Protein AF-A0A965PFZ4-F1 (afdb_monomer_lite)

Structure (mmCIF, N/CA/C/O backbone):
data_AF-A0A965PFZ4-F1
#
_entry.id   AF-A0A965PFZ4-F1
#
loop_
_atom_site.group_PDB
_atom_site.id
_atom_site.type_symbol
_atom_site.label_atom_id
_atom_site.label_alt_id
_atom_site.label_comp_id
_atom_site.label_asym_id
_atom_site.label_entity_id
_atom_site.label_seq_id
_atom_site.pdbx_PDB_ins_code
_atom_site.Cartn_x
_atom_site.Cartn_y
_atom_site.Cartn_z
_atom_site.occupancy
_atom_site.B_iso_or_equiv
_atom_site.auth_seq_id
_atom_site.auth_comp_id
_atom_site.auth_asym_id
_atom_site.auth_atom_id
_atom_site.pdbx_PDB_model_num
ATOM 1 N N . MET A 1 1 ? -54.676 -2.381 18.456 1.00 32.06 1 MET A N 1
ATOM 2 C CA . MET A 1 1 ? -54.110 -3.700 18.103 1.00 32.06 1 MET A CA 1
ATOM 3 C C . MET A 1 1 ? -52.878 -3.423 17.257 1.00 32.06 1 MET A C 1
ATOM 5 O O . MET A 1 1 ? -53.031 -2.728 16.272 1.00 32.06 1 MET A O 1
ATOM 9 N N . ASP A 1 2 ? -51.647 -3.811 17.549 1.00 30.38 2 ASP A N 1
ATOM 10 C CA . ASP A 1 2 ? -51.021 -4.447 18.703 1.00 30.38 2 ASP A CA 1
ATOM 11 C C . ASP A 1 2 ? -49.518 -4.123 18.531 1.00 30.38 2 ASP A C 1
ATOM 13 O O . ASP A 1 2 ? -48.888 -4.596 17.589 1.00 30.38 2 ASP A O 1
ATOM 17 N N . LEU A 1 3 ? -48.945 -3.244 19.363 1.00 33.59 3 LEU A N 1
ATOM 18 C CA . LEU A 1 3 ? -47.527 -2.821 19.311 1.00 33.59 3 LEU A CA 1
ATOM 19 C C . LEU A 1 3 ? -46.591 -3.901 19.902 1.00 33.59 3 LEU A C 1
ATOM 21 O O . LEU A 1 3 ? -45.645 -3.607 20.628 1.00 33.59 3 LEU A O 1
ATOM 25 N N . ARG A 1 4 ? -46.887 -5.182 19.653 1.00 37.06 4 ARG A N 1
ATOM 26 C CA . ARG A 1 4 ? -46.278 -6.331 20.347 1.00 37.06 4 ARG A CA 1
ATOM 27 C C . ARG A 1 4 ? -45.602 -7.346 19.421 1.00 37.06 4 ARG A C 1
ATOM 29 O O . ARG A 1 4 ? -45.494 -8.512 19.783 1.00 37.06 4 ARG A O 1
ATOM 36 N N . ALA A 1 5 ? -45.117 -6.928 18.252 1.00 39.25 5 ALA A N 1
ATOM 37 C CA . ALA A 1 5 ? -44.522 -7.866 17.293 1.00 39.25 5 ALA A CA 1
ATOM 38 C C . ALA A 1 5 ? -43.241 -7.375 16.594 1.00 39.25 5 ALA A C 1
ATOM 40 O O . ALA A 1 5 ? -43.005 -7.703 15.438 1.00 39.25 5 ALA A O 1
ATOM 41 N N . ALA A 1 6 ? -42.370 -6.657 17.306 1.00 39.69 6 ALA A N 1
ATOM 42 C CA . ALA A 1 6 ? -40.955 -6.581 16.942 1.00 39.69 6 ALA A CA 1
ATOM 43 C C . ALA A 1 6 ? -40.126 -7.074 18.133 1.00 39.69 6 ALA A C 1
ATOM 45 O O . ALA A 1 6 ? -39.705 -6.301 18.992 1.00 39.69 6 ALA A O 1
ATOM 46 N N . ASN A 1 7 ? -39.949 -8.395 18.215 1.00 44.34 7 ASN A N 1
ATOM 47 C CA . ASN A 1 7 ? -38.913 -9.014 19.036 1.00 44.34 7 ASN A CA 1
ATOM 48 C C . ASN A 1 7 ? -37.545 -8.537 18.517 1.00 44.34 7 ASN A C 1
ATOM 50 O O . ASN A 1 7 ? -36.909 -9.193 17.699 1.00 44.34 7 ASN A O 1
ATOM 54 N N . LEU A 1 8 ? -37.116 -7.363 18.983 1.00 51.66 8 LEU A N 1
ATOM 55 C CA . LEU A 1 8 ? -35.714 -6.968 19.034 1.00 51.66 8 LEU A CA 1
ATOM 56 C C . LEU A 1 8 ? -34.998 -8.045 19.851 1.00 51.66 8 LEU A C 1
ATOM 58 O O . LEU A 1 8 ? -35.302 -8.212 21.034 1.00 51.66 8 LEU A O 1
ATOM 62 N N . ASN A 1 9 ? -34.113 -8.809 19.208 1.00 61.56 9 ASN A N 1
ATOM 63 C CA . ASN A 1 9 ? -33.291 -9.844 19.834 1.00 61.56 9 ASN A CA 1
ATOM 64 C C . ASN A 1 9 ? -32.479 -9.240 20.990 1.00 61.56 9 ASN A C 1
ATOM 66 O O . ASN A 1 9 ? -31.365 -8.754 20.800 1.00 61.56 9 ASN A O 1
ATOM 70 N N . LYS A 1 10 ? -33.053 -9.247 22.197 1.00 74.56 10 LYS A N 1
ATOM 71 C CA . LYS A 1 10 ? -32.348 -8.888 23.426 1.00 74.56 10 LYS A CA 1
ATOM 72 C C . LYS A 1 10 ? -31.192 -9.854 23.594 1.00 74.56 10 LYS A C 1
ATOM 74 O O . LYS A 1 10 ? -31.401 -11.066 23.535 1.00 74.56 10 LYS A O 1
ATOM 79 N N . TRP A 1 11 ? -29.998 -9.321 23.818 1.00 85.25 11 TRP A N 1
ATOM 80 C CA . TRP A 1 11 ? -28.844 -10.178 24.048 1.00 85.25 11 TRP A CA 1
ATOM 81 C C . TRP A 1 11 ? -29.060 -11.015 25.306 1.00 85.25 11 TRP A C 1
ATOM 83 O O . TRP A 1 11 ? -29.616 -10.567 26.315 1.00 85.25 11 TRP A O 1
ATOM 93 N N . THR A 1 12 ? -28.575 -12.241 25.246 1.00 88.06 12 THR A N 1
ATOM 94 C CA . THR A 1 12 ? -28.498 -13.152 26.378 1.00 88.06 12 THR A CA 1
ATOM 95 C C . THR A 1 12 ? -27.500 -12.645 27.424 1.00 88.06 12 THR A C 1
ATOM 97 O O . THR A 1 12 ? -26.652 -11.778 27.171 1.00 88.06 12 THR A O 1
ATOM 100 N N . LYS A 1 13 ? -27.589 -13.202 28.636 1.00 88.94 13 LYS A N 1
ATOM 101 C CA . LYS A 1 13 ? -26.664 -12.903 29.738 1.00 88.94 13 LYS A CA 1
ATOM 102 C C . LYS A 1 13 ? -25.211 -13.176 29.332 1.00 88.94 13 LYS A C 1
ATOM 104 O O . LYS A 1 13 ? -24.342 -12.351 29.605 1.00 88.94 13 LYS A O 1
ATOM 109 N N . GLU A 1 14 ? -24.962 -14.282 28.640 1.00 86.94 14 GLU A N 1
ATOM 110 C CA . GLU A 1 14 ? -23.646 -14.705 28.159 1.00 86.94 14 GLU A CA 1
ATOM 111 C C . GLU A 1 14 ? -23.094 -13.786 27.062 1.00 86.94 14 GLU A C 1
ATOM 113 O O . GLU A 1 14 ? -21.909 -13.457 27.086 1.00 86.94 14 GLU A O 1
ATOM 118 N N . GLU A 1 15 ? -23.931 -13.308 26.138 1.00 86.94 15 GLU A N 1
ATOM 119 C CA . GLU A 1 15 ? -23.530 -12.314 25.130 1.00 86.94 15 GLU A CA 1
ATOM 120 C C . GLU A 1 15 ? -23.132 -10.984 25.777 1.00 86.94 15 GLU A C 1
ATOM 122 O O . GLU A 1 15 ? -22.077 -10.428 25.460 1.00 86.94 15 GLU A O 1
ATOM 127 N N . CYS A 1 16 ? -23.916 -10.518 26.753 1.00 89.50 16 CYS A N 1
ATOM 128 C CA . CYS A 1 16 ? -23.587 -9.327 27.533 1.00 89.50 16 CYS A CA 1
ATOM 129 C C . CYS A 1 16 ? -22.293 -9.511 28.342 1.00 89.50 16 CYS A C 1
ATOM 131 O O . CYS A 1 16 ? -21.457 -8.607 28.374 1.00 89.50 16 CYS A O 1
ATOM 133 N N . ARG A 1 17 ? -22.114 -10.679 28.977 1.00 89.56 17 ARG A N 1
ATOM 134 C CA . ARG A 1 17 ? -20.918 -11.018 29.764 1.00 89.56 17 ARG A CA 1
ATOM 135 C C . ARG A 1 17 ? -19.672 -11.007 28.893 1.00 89.56 17 ARG A C 1
ATOM 137 O O . ARG A 1 17 ? -18.691 -10.358 29.242 1.00 89.56 17 ARG A O 1
ATOM 144 N N . ARG A 1 18 ? -19.722 -11.702 27.757 1.00 87.06 18 ARG A N 1
ATOM 145 C CA . ARG A 1 18 ? -18.617 -11.788 26.802 1.00 87.06 18 ARG A CA 1
ATOM 146 C C . ARG A 1 18 ? -18.197 -10.399 26.331 1.00 87.06 18 ARG A C 1
ATOM 148 O O . ARG A 1 18 ? -17.037 -10.039 26.494 1.00 87.06 18 ARG A O 1
ATOM 155 N N . LYS A 1 19 ? -19.153 -9.570 25.891 1.00 86.88 19 LYS A N 1
ATOM 156 C CA . LYS A 1 19 ? -18.852 -8.200 25.454 1.00 86.88 19 LYS A CA 1
ATOM 157 C C . LYS A 1 19 ? -18.260 -7.341 26.576 1.00 86.88 19 LYS A C 1
ATOM 159 O O . LYS A 1 19 ? -17.348 -6.561 26.326 1.00 86.88 19 LYS A O 1
ATOM 164 N N . TYR A 1 20 ? -18.753 -7.493 27.807 1.00 89.12 20 TYR A N 1
ATOM 165 C CA . TYR A 1 20 ? -18.232 -6.774 28.973 1.00 89.12 20 TYR A CA 1
ATOM 166 C C . TYR A 1 20 ? -16.797 -7.166 29.345 1.00 89.12 20 TYR A C 1
ATOM 168 O O . TYR A 1 20 ? -16.036 -6.299 29.778 1.00 89.12 20 TYR A O 1
ATOM 176 N N . ILE A 1 21 ? -16.455 -8.451 29.217 1.00 87.81 21 ILE A N 1
ATOM 177 C CA . ILE A 1 21 ? -15.141 -9.009 29.562 1.00 87.81 21 ILE A CA 1
ATOM 178 C C . ILE A 1 21 ? -14.111 -8.729 28.464 1.00 87.81 21 ILE A C 1
ATOM 180 O O . ILE A 1 21 ? -12.980 -8.398 28.794 1.00 87.81 21 ILE A O 1
ATOM 184 N N . GLU A 1 22 ? -14.484 -8.837 27.186 1.00 82.00 22 GLU A N 1
ATOM 185 C CA . GLU A 1 22 ? -13.560 -8.679 26.051 1.00 82.00 22 GLU A CA 1
ATOM 186 C C . GLU A 1 22 ? -13.120 -7.224 25.816 1.00 82.00 22 GLU A C 1
ATOM 188 O O . GLU A 1 22 ? -11.971 -6.968 25.435 1.00 82.00 22 GLU A O 1
ATOM 193 N N . ASP A 1 23 ? -14.031 -6.271 26.031 1.00 80.06 23 ASP A N 1
ATOM 194 C CA . ASP A 1 23 ? -13.781 -4.843 25.851 1.00 80.06 23 ASP A CA 1
ATOM 195 C C . ASP A 1 23 ? -13.476 -4.177 27.199 1.00 80.06 23 ASP A C 1
ATOM 197 O O . ASP A 1 23 ? -14.354 -3.965 28.040 1.00 80.06 23 ASP A O 1
ATOM 201 N N . PHE A 1 24 ? -12.209 -3.820 27.418 1.00 74.25 24 PHE A N 1
ATOM 202 C CA . PHE A 1 24 ? -11.762 -3.279 28.699 1.00 74.25 24 PHE A CA 1
ATOM 203 C C . PHE A 1 24 ? -12.476 -1.971 29.077 1.00 74.25 24 PHE A C 1
ATOM 205 O O . PHE A 1 24 ? -12.803 -1.769 30.248 1.00 74.25 24 PHE A O 1
ATOM 212 N N . ALA A 1 25 ? -12.770 -1.114 28.097 1.00 77.56 25 ALA A N 1
ATOM 213 C CA . ALA A 1 25 ? -13.284 0.234 28.327 1.00 77.56 25 ALA A CA 1
ATOM 214 C C . ALA A 1 25 ? -14.819 0.306 28.357 1.00 77.56 25 ALA A C 1
ATOM 216 O O . ALA A 1 25 ? -15.378 1.287 28.857 1.00 77.56 25 ALA A O 1
ATOM 217 N N . ILE A 1 26 ? -15.520 -0.718 27.857 1.00 83.31 26 ILE A N 1
ATOM 218 C CA . ILE A 1 26 ? -16.981 -0.674 27.794 1.00 83.31 26 ILE A CA 1
ATOM 219 C C . ILE A 1 26 ? -17.614 -0.660 29.193 1.00 83.31 26 ILE A C 1
ATOM 221 O O . ILE A 1 26 ? -17.291 -1.455 30.084 1.00 83.31 26 ILE A O 1
ATOM 225 N N . SER A 1 27 ? -18.565 0.255 29.381 1.00 86.00 27 SER A N 1
ATOM 226 C CA . SER A 1 27 ? -19.353 0.359 30.609 1.00 86.00 27 SER A CA 1
ATOM 227 C C . SER A 1 27 ? -20.656 -0.437 30.504 1.00 86.00 27 SER A C 1
ATOM 229 O O . SER A 1 27 ? -21.216 -0.618 29.423 1.00 86.00 27 SER A O 1
ATOM 231 N N . LEU A 1 28 ? -21.224 -0.833 31.649 1.00 85.81 28 LEU A N 1
ATOM 232 C CA . LEU A 1 28 ? -22.553 -1.462 31.689 1.00 85.81 28 LEU A CA 1
ATOM 233 C C . LEU A 1 28 ? -23.659 -0.555 31.118 1.00 85.81 28 LEU A C 1
ATOM 235 O O . LEU A 1 28 ? -24.696 -1.056 30.693 1.00 85.81 28 LEU A O 1
ATOM 239 N N . LYS A 1 29 ? -23.452 0.773 31.093 1.00 82.81 29 LYS A N 1
ATOM 240 C CA . LYS A 1 29 ? -24.380 1.721 30.453 1.00 82.81 29 LYS A CA 1
ATOM 241 C C . LYS A 1 29 ? -24.370 1.541 28.933 1.00 82.81 29 LYS A C 1
ATOM 243 O O . LYS A 1 29 ? -25.437 1.435 28.346 1.00 82.81 29 LYS A O 1
ATOM 248 N N . ALA A 1 30 ? -23.188 1.445 28.327 1.00 81.25 30 ALA A N 1
ATOM 249 C CA . ALA A 1 30 ? -23.050 1.215 26.890 1.00 81.25 30 ALA A CA 1
ATOM 250 C C . ALA A 1 30 ? -23.617 -0.155 26.480 1.00 81.25 30 ALA A C 1
ATOM 252 O O . ALA A 1 30 ? -24.374 -0.247 25.519 1.00 81.25 30 ALA A O 1
ATOM 253 N N . ILE A 1 31 ? -23.357 -1.206 27.268 1.00 86.12 31 ILE A N 1
ATOM 254 C CA . ILE A 1 31 ? -23.944 -2.535 27.020 1.00 86.12 31 ILE A CA 1
ATOM 255 C C . ILE A 1 31 ? -25.468 -2.500 27.125 1.00 86.12 31 ILE A C 1
ATOM 257 O O . ILE A 1 31 ? -26.138 -3.152 26.335 1.00 86.12 31 ILE A O 1
ATOM 261 N N . SER A 1 32 ? -26.032 -1.737 28.064 1.00 83.56 32 SER A N 1
ATOM 262 C CA . SER A 1 32 ? -27.488 -1.615 28.217 1.00 83.56 32 SER A CA 1
ATOM 263 C C . SER A 1 32 ? -28.167 -1.085 26.954 1.00 83.56 32 SER A C 1
ATOM 265 O O . SER A 1 32 ? -29.214 -1.598 26.567 1.00 83.56 32 SER A O 1
ATOM 267 N N . ILE A 1 33 ? -27.537 -0.111 26.294 1.00 82.50 33 ILE A N 1
ATOM 268 C CA . ILE A 1 33 ? -28.016 0.465 25.033 1.00 82.50 33 ILE A CA 1
ATOM 269 C C . ILE A 1 33 ? -27.906 -0.571 23.905 1.00 82.50 33 ILE A C 1
ATOM 271 O O . ILE A 1 33 ? -28.883 -0.821 23.211 1.00 82.50 33 ILE A O 1
ATOM 275 N N . LEU A 1 34 ? -26.752 -1.237 23.775 1.00 81.50 34 LEU A N 1
ATOM 276 C CA . LEU A 1 34 ? -26.484 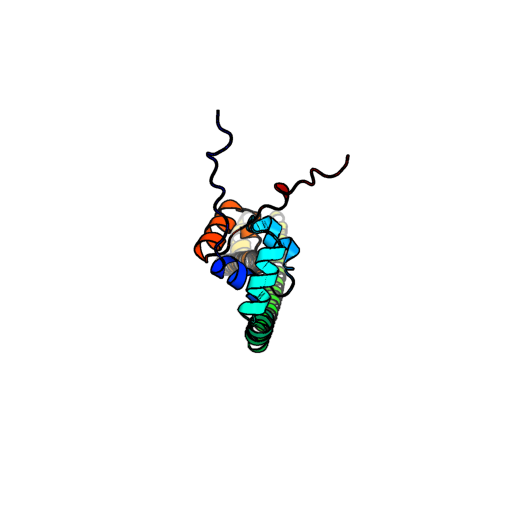-2.202 22.697 1.00 81.50 34 LEU A CA 1
ATOM 277 C C . LEU A 1 34 ? -27.316 -3.492 22.792 1.00 81.50 34 LEU A C 1
ATOM 279 O O . LEU A 1 34 ? -27.733 -4.045 21.781 1.00 81.50 34 LEU A O 1
ATOM 283 N N . SER A 1 35 ? -27.533 -3.987 24.009 1.00 83.19 35 SER A N 1
ATOM 284 C CA . SER A 1 35 ? -28.201 -5.270 24.264 1.00 83.19 35 SER A CA 1
ATOM 285 C C . SER A 1 35 ? -29.721 -5.169 24.393 1.00 83.19 35 SER A C 1
ATOM 287 O O . SER A 1 35 ? -30.402 -6.197 24.404 1.00 83.19 35 SER A O 1
ATOM 289 N N . GLY A 1 36 ? -30.259 -3.959 24.592 1.00 79.62 36 GLY A N 1
ATOM 290 C CA . GLY A 1 36 ? -31.656 -3.749 24.983 1.00 79.62 36 GLY A CA 1
ATOM 291 C C . GLY A 1 36 ? -32.008 -4.292 26.380 1.00 79.62 36 GLY A C 1
ATOM 292 O O . GLY A 1 36 ? -33.189 -4.383 26.734 1.00 79.62 36 GLY A O 1
ATOM 293 N N . VAL A 1 37 ? -31.007 -4.679 27.182 1.00 86.69 37 VAL A N 1
ATOM 294 C CA . VAL A 1 37 ? -31.168 -5.143 28.568 1.00 86.69 37 VAL A CA 1
ATOM 295 C C . VAL A 1 37 ? -30.996 -3.962 29.517 1.00 86.69 37 VAL A C 1
ATOM 297 O O . VAL A 1 37 ? -30.074 -3.161 29.377 1.00 86.69 37 VAL A O 1
ATOM 300 N N . SER A 1 38 ? -31.858 -3.843 30.529 1.00 87.62 38 SER A N 1
ATOM 301 C CA . SER A 1 38 ? -31.771 -2.741 31.490 1.00 87.62 38 SER A CA 1
ATOM 302 C C . SER A 1 38 ? -30.480 -2.788 32.319 1.00 87.62 38 SER A C 1
ATOM 304 O O . SER A 1 38 ? -30.015 -3.847 32.751 1.00 87.62 38 SER A O 1
ATOM 306 N N . LYS A 1 39 ? -29.925 -1.608 32.619 1.00 87.94 39 LYS A N 1
ATOM 307 C CA . LYS A 1 39 ? -28.717 -1.453 33.447 1.00 87.94 39 LYS A CA 1
ATOM 308 C C . LYS A 1 39 ? -28.842 -2.123 34.820 1.00 87.94 39 LYS A C 1
ATOM 310 O O . LYS A 1 39 ? -27.854 -2.639 35.339 1.00 87.94 39 LYS A O 1
ATOM 315 N N . THR A 1 40 ? -30.034 -2.127 35.415 1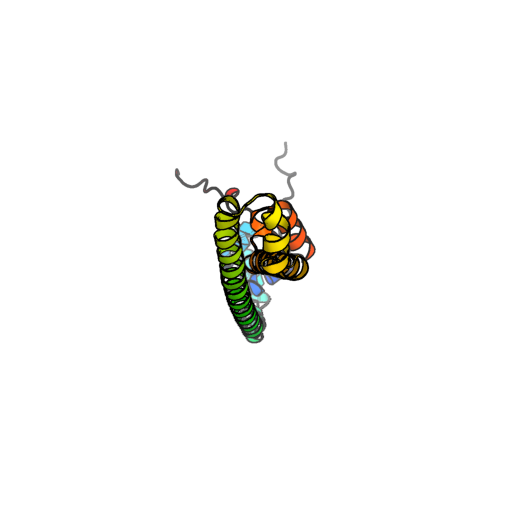.00 89.56 40 THR A N 1
ATOM 316 C CA . THR A 1 40 ? -30.319 -2.806 36.689 1.00 89.56 40 THR A CA 1
ATOM 317 C C . THR A 1 40 ? -30.117 -4.315 36.581 1.00 89.56 40 THR A C 1
ATOM 319 O O . THR A 1 40 ? -29.429 -4.895 37.421 1.00 89.56 40 THR A O 1
ATOM 322 N N . THR A 1 41 ? -30.629 -4.938 35.518 1.00 89.06 41 THR A N 1
ATOM 323 C CA . THR A 1 41 ? -30.451 -6.372 35.248 1.00 89.06 41 THR A CA 1
ATOM 324 C C . THR A 1 41 ? -28.985 -6.710 34.978 1.00 89.06 41 THR A C 1
ATOM 326 O O . THR A 1 41 ? -28.447 -7.630 35.591 1.00 89.06 41 THR A O 1
ATOM 329 N N . LEU A 1 42 ? -28.299 -5.909 34.155 1.00 89.94 42 LEU A N 1
ATOM 330 C CA . LEU A 1 42 ? -26.866 -6.079 33.886 1.00 89.94 42 LEU A CA 1
ATOM 331 C C . LEU A 1 42 ? -26.014 -5.934 35.153 1.00 89.94 42 LEU A C 1
ATOM 333 O O . LEU A 1 42 ? -25.090 -6.712 35.369 1.00 89.94 42 LEU A O 1
ATOM 337 N N . SER A 1 43 ? -26.341 -4.975 36.023 1.00 90.06 43 SER A N 1
ATOM 338 C CA . SER A 1 43 ? -25.628 -4.772 37.293 1.00 90.06 43 SER A CA 1
ATOM 339 C C . SER A 1 43 ? -25.799 -5.960 38.237 1.00 90.06 43 SER A C 1
ATOM 341 O O . SER A 1 43 ? -24.857 -6.327 38.936 1.00 90.06 43 SER A O 1
ATOM 343 N N . LYS A 1 44 ? -26.987 -6.577 38.250 1.00 91.94 44 LYS A N 1
ATOM 344 C CA . LYS A 1 44 ? -27.250 -7.796 39.018 1.00 91.94 44 LYS A CA 1
ATOM 345 C C . LYS A 1 44 ? -26.432 -8.970 38.475 1.00 91.94 44 LYS A C 1
ATOM 347 O O . LYS A 1 44 ? -25.690 -9.582 39.235 1.00 91.94 44 LYS A O 1
ATOM 352 N N . TRP A 1 45 ? -26.481 -9.219 37.167 1.00 93.38 45 TRP A N 1
ATOM 353 C CA . TRP A 1 45 ? -25.711 -10.296 36.535 1.00 93.38 45 TRP A CA 1
ATOM 354 C C . TRP A 1 45 ? -24.201 -10.136 36.697 1.00 93.38 45 TRP A C 1
ATOM 356 O O . TRP A 1 45 ? -23.514 -11.120 36.956 1.00 93.38 45 TRP A O 1
ATOM 366 N N . CYS A 1 46 ? -23.701 -8.905 36.586 1.00 89.94 46 CYS A N 1
ATOM 367 C CA . CYS A 1 46 ? -22.292 -8.578 36.772 1.00 89.94 46 CYS A CA 1
ATOM 368 C C . CYS A 1 46 ? -21.803 -8.935 38.182 1.00 89.94 46 CYS A C 1
ATOM 370 O O . CYS A 1 46 ? -20.729 -9.518 38.32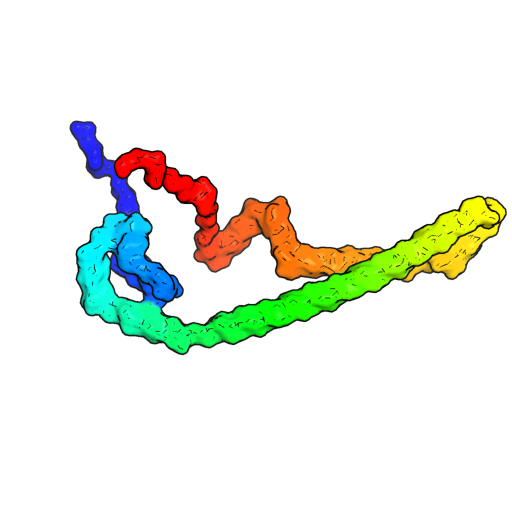6 1.00 89.94 46 CYS A O 1
ATOM 372 N N . LYS A 1 47 ? -22.613 -8.641 39.211 1.00 89.62 47 LYS A N 1
ATOM 373 C CA . LYS A 1 47 ? -22.316 -8.993 40.607 1.00 89.62 47 LYS A CA 1
ATOM 374 C C . LYS A 1 47 ? -22.428 -10.494 40.868 1.00 89.62 47 LYS A C 1
ATOM 376 O O . LYS A 1 47 ? -21.542 -11.058 41.487 1.00 89.62 47 LYS A O 1
ATOM 381 N N . GLU A 1 48 ? -23.496 -11.137 40.397 1.00 89.62 48 GLU A N 1
ATOM 382 C CA . GLU A 1 48 ? -23.729 -12.576 40.612 1.00 89.62 48 GLU A CA 1
ATOM 383 C C . GLU A 1 48 ? -22.702 -13.458 39.900 1.00 89.62 48 GLU A C 1
ATOM 385 O O . GLU A 1 48 ? -22.376 -14.537 40.381 1.00 89.62 48 GLU A O 1
ATOM 390 N N . GLY A 1 49 ? -22.223 -13.020 38.735 1.00 86.00 49 GLY A N 1
ATOM 391 C CA . GLY A 1 49 ? -21.293 -13.779 37.908 1.00 86.00 49 GLY A CA 1
ATOM 392 C C . GLY A 1 49 ? -19.829 -13.379 38.053 1.00 86.00 49 GLY A C 1
ATOM 393 O O . GLY A 1 49 ? -19.045 -13.837 37.238 1.00 86.00 49 GLY A O 1
ATOM 394 N N . ASN A 1 50 ? -19.466 -12.501 38.997 1.00 88.88 50 ASN A N 1
ATOM 395 C CA . ASN A 1 50 ? -18.095 -11.998 39.184 1.00 88.88 50 ASN A CA 1
ATOM 396 C C . ASN A 1 50 ? -17.424 -11.439 37.910 1.00 88.88 50 ASN A C 1
ATOM 398 O O . ASN A 1 50 ? -16.204 -11.498 37.765 1.00 88.88 50 ASN A O 1
ATOM 402 N N . TRP A 1 51 ? -18.191 -10.810 37.009 1.00 91.38 51 TRP A N 1
ATOM 403 C CA . TRP A 1 51 ? -17.676 -10.410 35.687 1.00 91.38 51 TRP A CA 1
ATOM 404 C C . TRP A 1 51 ? -16.503 -9.430 35.760 1.00 91.38 51 TRP A C 1
ATOM 406 O O . TRP A 1 51 ? -15.704 -9.352 34.835 1.00 91.38 51 TRP A O 1
ATOM 416 N N . VAL A 1 52 ? -16.416 -8.644 36.836 1.00 87.25 52 VAL A N 1
ATOM 417 C CA . VAL A 1 52 ? -15.313 -7.699 37.058 1.00 87.25 52 VAL A CA 1
ATOM 418 C C . VAL A 1 52 ? -13.992 -8.435 37.270 1.00 87.25 52 VAL A C 1
ATOM 420 O O . VAL A 1 52 ? -12.968 -7.983 36.765 1.00 87.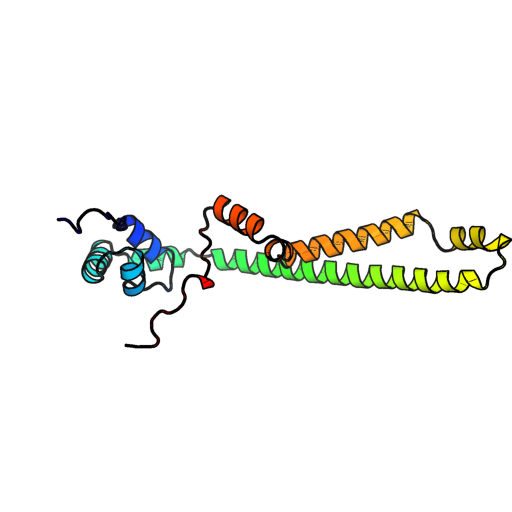25 52 VAL A O 1
ATOM 423 N N . GLU A 1 53 ? -14.006 -9.552 37.997 1.00 86.56 53 GLU A N 1
ATOM 424 C CA . GLU A 1 53 ? -12.795 -10.334 38.247 1.00 86.56 53 GLU A CA 1
ATOM 425 C C . GLU A 1 53 ? -12.414 -11.139 37.005 1.00 86.56 53 GLU A C 1
ATOM 427 O O . GLU A 1 53 ? -11.26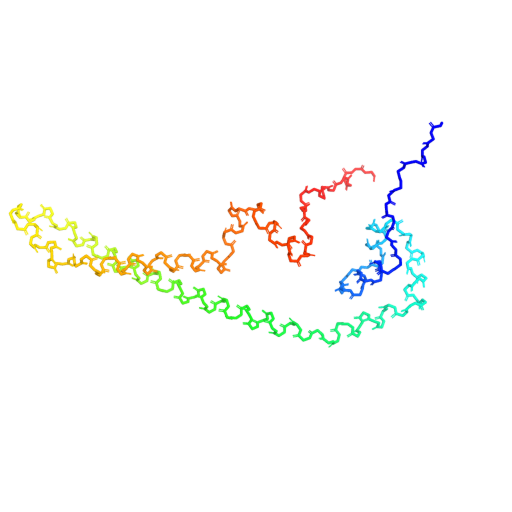5 -11.068 36.577 1.00 86.56 53 GLU A O 1
ATOM 432 N N . ASP A 1 54 ? -13.399 -11.738 36.327 1.00 85.88 54 ASP A N 1
ATOM 433 C CA . ASP A 1 54 ? -13.189 -12.399 35.032 1.00 85.88 54 ASP A CA 1
ATOM 434 C C . ASP A 1 54 ? -12.593 -11.439 33.990 1.00 85.88 54 ASP A C 1
ATOM 436 O O . ASP A 1 54 ? -11.708 -11.806 33.220 1.00 85.88 54 ASP A O 1
ATOM 440 N N . LYS A 1 55 ? -13.051 -10.180 33.977 1.00 85.94 55 LYS A N 1
ATOM 441 C CA . LYS A 1 55 ? -12.513 -9.118 33.119 1.00 85.94 55 LYS A CA 1
ATOM 442 C C . LYS A 1 55 ? -11.058 -8.816 33.458 1.00 85.94 55 LYS A C 1
ATOM 444 O O . LYS A 1 55 ? -10.226 -8.729 32.558 1.00 85.94 55 LYS A O 1
ATOM 449 N N . LYS A 1 56 ? -10.717 -8.670 34.740 1.00 85.06 56 LYS A N 1
ATOM 450 C CA . LYS A 1 56 ? -9.319 -8.461 35.142 1.00 85.06 56 LYS A CA 1
ATOM 451 C C . LYS A 1 56 ? -8.444 -9.641 34.741 1.00 85.06 56 LYS A C 1
ATOM 453 O O . LYS A 1 56 ? -7.366 -9.411 34.211 1.00 85.06 56 LYS A O 1
ATOM 458 N N . GLU A 1 57 ? -8.893 -10.872 34.963 1.00 83.00 57 GLU A N 1
ATOM 459 C CA . GLU A 1 57 ? -8.130 -12.083 34.652 1.00 83.00 57 GLU A CA 1
ATOM 460 C C . GLU A 1 57 ? -7.931 -12.267 33.141 1.00 83.00 57 GLU A C 1
ATOM 462 O O . GLU A 1 57 ? -6.804 -12.479 32.690 1.00 83.00 57 GLU A O 1
ATOM 467 N N . TYR A 1 58 ? -8.984 -12.052 32.347 1.00 78.81 58 TYR A N 1
ATOM 468 C CA . TYR A 1 58 ? -8.921 -12.058 30.883 1.00 78.81 58 TYR A CA 1
ATOM 469 C C . TYR A 1 58 ? -7.894 -11.051 30.342 1.00 78.81 58 TYR A C 1
ATOM 471 O O . TYR A 1 58 ? -7.127 -11.353 29.428 1.00 78.81 58 TYR A O 1
ATOM 479 N N . HIS A 1 59 ? -7.826 -9.859 30.939 1.00 73.69 59 HIS A N 1
ATOM 480 C CA . HIS A 1 59 ? -6.871 -8.825 30.542 1.00 73.69 59 HIS A CA 1
ATOM 481 C C . HIS A 1 59 ? -5.485 -8.952 31.198 1.00 73.69 59 HIS A C 1
ATOM 483 O O . HIS A 1 59 ? -4.535 -8.350 30.702 1.00 73.69 59 HIS A O 1
ATOM 489 N N . LYS A 1 60 ? -5.335 -9.753 32.259 1.00 76.25 60 LYS A N 1
ATOM 490 C CA . LYS A 1 60 ? -4.052 -10.029 32.928 1.00 76.25 60 LYS A CA 1
ATOM 491 C C . LYS A 1 60 ? -3.140 -10.917 32.077 1.00 76.25 60 LYS A C 1
ATOM 493 O O . LYS A 1 60 ? -1.935 -10.701 32.071 1.00 76.25 60 LYS A O 1
ATOM 498 N N . ASN A 1 61 ? -3.719 -11.843 31.308 1.00 57.91 61 ASN A N 1
ATOM 499 C CA . ASN A 1 61 ? -3.007 -12.725 30.369 1.00 57.91 61 ASN A CA 1
ATOM 500 C C . ASN A 1 61 ? -2.888 -12.140 28.953 1.00 57.91 61 ASN A C 1
ATOM 502 O O . ASN A 1 61 ? -2.532 -12.839 28.004 1.00 57.91 61 ASN A O 1
ATOM 506 N N . LYS A 1 62 ? -3.191 -10.851 28.777 1.00 53.38 62 LYS A N 1
ATOM 507 C CA . LYS A 1 62 ? -3.139 -10.172 27.482 1.00 53.38 62 LYS A CA 1
ATOM 508 C C . LYS A 1 62 ? -1.698 -9.766 27.138 1.00 53.38 62 LYS A C 1
ATOM 510 O O . LYS A 1 62 ? -1.412 -8.612 26.837 1.00 53.38 62 LYS A O 1
ATOM 515 N N . GLU A 1 63 ? -0.794 -10.747 27.106 1.00 51.50 63 GLU A N 1
ATOM 516 C CA . GLU A 1 63 ? 0.511 -10.658 26.426 1.00 51.50 63 GLU A CA 1
ATOM 517 C C . GLU A 1 63 ? 0.359 -10.381 24.911 1.00 51.50 63 GLU A C 1
ATOM 519 O O . GLU A 1 63 ? 1.338 -10.112 24.218 1.00 51.50 63 GLU A O 1
ATOM 524 N N . SER A 1 64 ? -0.877 -10.333 24.393 1.00 50.56 64 SER A N 1
ATOM 525 C CA . SER A 1 64 ? -1.212 -9.962 23.012 1.00 50.56 64 SER A CA 1
ATOM 526 C C . SER A 1 64 ? -0.786 -8.545 22.598 1.00 50.56 64 SER A C 1
ATOM 528 O O . SER A 1 64 ? -0.920 -8.206 21.423 1.00 50.56 64 SER A O 1
ATOM 530 N N . ASN A 1 65 ? -0.316 -7.701 23.526 1.00 49.06 65 ASN A N 1
ATOM 531 C CA . ASN A 1 65 ? 0.248 -6.388 23.195 1.00 49.06 65 ASN A CA 1
ATOM 532 C C . ASN A 1 65 ? 1.730 -6.445 22.782 1.00 49.06 65 ASN A C 1
ATOM 534 O O . ASN A 1 65 ? 2.189 -5.558 22.065 1.00 49.06 65 ASN A O 1
ATOM 538 N N . ASN A 1 66 ? 2.481 -7.481 23.180 1.00 50.88 66 ASN A N 1
ATOM 539 C CA . ASN A 1 66 ? 3.868 -7.632 22.726 1.00 50.88 66 ASN A CA 1
ATOM 540 C C . ASN A 1 66 ? 3.926 -8.102 21.270 1.00 50.88 66 ASN A C 1
ATOM 542 O O . ASN A 1 66 ? 4.680 -7.535 20.484 1.00 50.88 66 ASN A O 1
ATOM 546 N N . SER A 1 67 ? 3.073 -9.056 20.884 1.00 53.84 67 SER A N 1
ATOM 547 C CA . SER A 1 67 ? 3.006 -9.541 19.500 1.00 53.84 67 SER A CA 1
ATOM 548 C C . SER A 1 67 ? 2.531 -8.462 18.523 1.00 53.84 67 SER A C 1
ATOM 550 O O . SER A 1 67 ? 3.050 -8.361 17.418 1.00 53.84 67 SER A O 1
ATOM 552 N N . THR A 1 68 ? 1.595 -7.595 18.921 1.00 63.75 68 THR A N 1
ATOM 553 C CA . THR A 1 68 ? 1.149 -6.468 18.079 1.00 63.75 68 THR A CA 1
ATOM 554 C C . THR A 1 68 ? 2.208 -5.379 17.939 1.00 63.75 68 THR A C 1
ATOM 556 O O . THR A 1 68 ? 2.333 -4.803 16.859 1.00 63.75 68 THR A O 1
ATOM 559 N N . LYS A 1 69 ? 3.002 -5.114 18.983 1.00 69.94 69 LYS A N 1
ATOM 560 C CA . LYS A 1 69 ? 4.122 -4.168 18.900 1.00 69.94 69 LYS A CA 1
ATOM 561 C C . LYS A 1 69 ? 5.245 -4.696 18.006 1.00 69.94 69 LYS A C 1
ATOM 563 O O . LYS A 1 69 ? 5.692 -3.978 17.123 1.00 69.94 69 LYS A O 1
ATOM 568 N N . GLU A 1 70 ? 5.628 -5.959 18.172 1.00 74.69 70 GLU A N 1
ATOM 569 C CA . GLU A 1 70 ? 6.632 -6.613 17.326 1.00 74.69 70 GLU A CA 1
ATOM 570 C C . GLU A 1 70 ? 6.205 -6.623 15.849 1.00 74.69 70 GLU A C 1
ATOM 572 O O . GLU A 1 70 ? 6.981 -6.252 14.970 1.00 74.69 70 GLU A O 1
ATOM 577 N N . LEU A 1 71 ? 4.938 -6.943 15.565 1.00 76.12 71 LEU A N 1
ATOM 578 C CA . LEU A 1 71 ? 4.384 -6.868 14.210 1.00 76.12 71 LEU A CA 1
ATOM 579 C C . LEU A 1 71 ? 4.376 -5.436 13.653 1.00 76.12 71 LEU A C 1
ATOM 581 O O . LEU A 1 71 ? 4.664 -5.241 12.472 1.00 76.12 71 LEU A O 1
ATOM 585 N N . SER A 1 72 ? 4.077 -4.436 14.485 1.00 76.25 72 SER A N 1
ATOM 586 C CA . SER A 1 72 ? 4.129 -3.018 14.105 1.00 76.25 72 SER A CA 1
ATOM 587 C C . SER A 1 72 ? 5.553 -2.562 13.772 1.00 76.25 72 SER A C 1
ATOM 589 O O . SER A 1 72 ? 5.765 -1.836 12.795 1.00 76.25 72 SER A O 1
ATOM 591 N N . ASP A 1 73 ? 6.538 -3.005 14.551 1.00 83.12 73 ASP A N 1
ATOM 592 C CA . ASP A 1 73 ? 7.950 -2.691 14.335 1.00 83.12 73 ASP A CA 1
ATOM 593 C C . ASP A 1 73 ? 8.462 -3.354 13.045 1.00 83.12 73 ASP A C 1
ATOM 595 O O . ASP A 1 73 ? 9.094 -2.696 12.212 1.00 83.12 73 ASP A O 1
ATOM 599 N N . ILE A 1 74 ? 8.100 -4.623 12.810 1.00 84.00 74 ILE A N 1
ATOM 600 C CA . ILE A 1 74 ? 8.390 -5.345 11.561 1.00 84.00 74 ILE A CA 1
ATOM 601 C C . ILE A 1 74 ? 7.764 -4.625 10.360 1.00 84.00 74 ILE A C 1
ATOM 603 O O . ILE A 1 74 ? 8.448 -4.378 9.365 1.00 84.00 74 ILE A O 1
ATOM 607 N N . ALA A 1 75 ? 6.485 -4.249 10.442 1.00 80.56 75 ALA A N 1
ATOM 608 C CA . ALA A 1 75 ? 5.795 -3.539 9.367 1.00 80.56 75 ALA A CA 1
ATOM 609 C C . ALA A 1 75 ? 6.466 -2.191 9.051 1.00 80.56 75 ALA A C 1
ATOM 611 O O . ALA A 1 75 ? 6.697 -1.870 7.883 1.00 80.56 75 ALA A O 1
ATOM 612 N N . SER A 1 76 ? 6.848 -1.437 10.084 1.00 85.00 76 SER A N 1
ATOM 613 C CA . SER A 1 76 ? 7.549 -0.156 9.941 1.00 85.00 76 SER A CA 1
ATOM 614 C C . SER A 1 76 ? 8.917 -0.323 9.277 1.00 85.00 76 SER A C 1
ATOM 616 O O . SER A 1 76 ? 9.279 0.454 8.390 1.00 85.00 76 SER A O 1
ATOM 618 N N . HIS A 1 77 ? 9.664 -1.361 9.653 1.00 88.00 77 HIS A N 1
ATOM 619 C CA . HIS A 1 77 ? 10.958 -1.663 9.047 1.00 88.00 77 HIS A CA 1
ATOM 620 C C . HIS A 1 77 ? 10.826 -2.062 7.568 1.00 88.00 77 HIS A C 1
ATOM 622 O O . HIS A 1 77 ? 11.534 -1.530 6.711 1.00 88.00 77 HIS A O 1
ATOM 628 N N . ILE A 1 78 ? 9.870 -2.942 7.247 1.00 86.25 78 ILE A N 1
ATOM 629 C CA . ILE A 1 78 ? 9.572 -3.364 5.869 1.00 86.25 78 ILE A CA 1
ATOM 630 C C . ILE A 1 78 ? 9.175 -2.157 5.009 1.00 86.25 78 ILE A C 1
ATOM 632 O O . ILE A 1 78 ? 9.663 -2.014 3.885 1.00 86.25 78 ILE A O 1
ATOM 636 N N . TYR A 1 79 ? 8.334 -1.263 5.539 1.00 90.31 79 TYR A N 1
ATOM 637 C CA . TYR A 1 79 ? 7.958 -0.024 4.861 1.00 90.31 79 TYR A CA 1
ATOM 638 C C . TYR A 1 79 ? 9.187 0.822 4.504 1.00 90.31 79 TYR A C 1
ATOM 640 O O . TYR A 1 79 ? 9.360 1.213 3.349 1.00 90.31 79 TYR A O 1
ATOM 648 N N . GLN A 1 80 ? 10.069 1.076 5.475 1.00 92.12 80 GLN A N 1
ATOM 649 C CA . GLN A 1 80 ? 11.266 1.892 5.261 1.00 92.12 80 GLN A CA 1
ATOM 650 C C . GLN A 1 80 ? 12.191 1.290 4.198 1.00 92.12 80 GLN A C 1
ATOM 652 O O . GLN A 1 80 ? 12.659 2.015 3.316 1.00 92.12 80 GLN A O 1
ATOM 657 N N . LEU A 1 81 ? 12.414 -0.026 4.242 1.00 92.88 81 LEU A N 1
ATOM 658 C CA . LEU A 1 81 ? 13.271 -0.724 3.286 1.00 92.88 81 LEU A CA 1
ATOM 659 C C . LEU A 1 81 ? 12.730 -0.611 1.854 1.00 92.88 81 LEU A C 1
ATOM 661 O O . LEU A 1 81 ? 13.451 -0.198 0.943 1.00 92.88 81 LEU A O 1
ATOM 665 N N . HIS A 1 82 ? 11.447 -0.923 1.645 1.00 92.12 82 HIS A N 1
ATOM 666 C CA . HIS A 1 82 ? 10.840 -0.838 0.315 1.00 92.12 82 HIS A CA 1
ATOM 667 C C . HIS A 1 82 ? 10.752 0.599 -0.198 1.00 92.12 82 HIS A C 1
ATOM 669 O O . HIS A 1 82 ? 10.938 0.832 -1.392 1.00 92.12 82 HIS A O 1
ATOM 675 N N . TYR A 1 83 ? 10.548 1.577 0.685 1.00 93.50 83 TYR A N 1
ATOM 676 C CA . TYR A 1 83 ? 10.603 2.986 0.310 1.00 93.50 83 TYR A CA 1
ATOM 677 C C . TYR A 1 83 ? 11.997 3.384 -0.193 1.00 93.50 83 TYR A C 1
ATOM 679 O O . TYR A 1 83 ? 12.122 4.000 -1.253 1.00 93.50 83 TYR A O 1
ATOM 687 N N . GLN A 1 84 ? 13.060 2.988 0.511 1.00 93.88 84 GLN A N 1
ATOM 688 C CA . GLN A 1 84 ? 14.434 3.258 0.079 1.00 93.88 84 GLN A CA 1
ATOM 689 C C . GLN A 1 84 ? 14.757 2.594 -1.265 1.00 93.88 84 GLN A C 1
ATOM 691 O O . GLN A 1 84 ? 15.321 3.249 -2.145 1.00 93.88 84 GLN A O 1
ATOM 696 N N . MET A 1 85 ? 14.354 1.332 -1.458 1.00 92.19 85 MET A N 1
ATOM 697 C CA . MET A 1 85 ? 14.521 0.627 -2.735 1.00 92.19 85 MET A CA 1
ATOM 698 C C . MET A 1 85 ? 13.782 1.328 -3.877 1.00 92.19 85 MET A C 1
ATOM 700 O O . MET A 1 85 ? 14.359 1.524 -4.948 1.00 92.19 85 MET A O 1
ATOM 704 N N . LEU A 1 86 ? 12.537 1.754 -3.644 1.00 93.44 86 LEU A N 1
ATOM 705 C CA . LEU A 1 86 ? 11.745 2.495 -4.623 1.00 93.44 86 LEU A CA 1
ATOM 706 C C . LEU A 1 86 ? 12.429 3.809 -5.013 1.00 93.44 86 LEU A C 1
ATOM 708 O O . LEU A 1 86 ? 12.567 4.101 -6.203 1.00 93.44 86 LEU A O 1
ATOM 712 N N . VAL A 1 87 ? 12.879 4.594 -4.029 1.00 93.06 87 VAL A N 1
ATOM 713 C CA . VAL A 1 87 ? 13.573 5.869 -4.267 1.00 93.06 87 VAL A CA 1
ATOM 714 C C . VAL A 1 87 ? 14.855 5.645 -5.062 1.00 93.06 87 VAL A C 1
ATOM 716 O O . VAL A 1 87 ? 15.121 6.379 -6.015 1.00 93.06 87 VAL A O 1
ATOM 719 N N . TYR A 1 88 ? 15.643 4.636 -4.695 1.00 93.06 88 TYR A N 1
ATOM 720 C CA . TYR A 1 88 ? 16.891 4.322 -5.378 1.00 93.06 88 TYR A CA 1
ATOM 721 C C . TYR A 1 88 ? 16.655 3.890 -6.830 1.00 93.06 88 TYR A C 1
ATOM 723 O O . TYR A 1 88 ? 17.192 4.513 -7.746 1.00 93.06 88 TYR A O 1
ATOM 731 N N . ALA A 1 89 ? 15.785 2.902 -7.057 1.00 92.81 89 ALA A N 1
ATOM 732 C CA . ALA A 1 89 ? 15.459 2.424 -8.399 1.00 92.81 89 ALA A CA 1
ATOM 733 C C . ALA A 1 89 ? 14.872 3.545 -9.275 1.00 92.81 89 ALA A C 1
ATOM 735 O O . ALA A 1 89 ? 15.257 3.702 -10.432 1.00 92.81 89 ALA A O 1
ATOM 736 N N . SER A 1 90 ? 14.018 4.399 -8.703 1.00 91.38 90 SER A N 1
ATOM 737 C CA . SER A 1 90 ? 13.465 5.562 -9.407 1.00 91.38 90 SER A CA 1
ATOM 738 C C . SER A 1 90 ? 14.545 6.554 -9.839 1.00 91.38 90 SER A C 1
ATOM 740 O O . SER A 1 90 ? 14.450 7.121 -10.925 1.00 91.38 90 SER A O 1
ATOM 742 N N . LYS A 1 91 ? 15.579 6.779 -9.017 1.00 92.31 91 LYS A N 1
ATOM 743 C CA . LYS A 1 91 ? 16.710 7.648 -9.383 1.00 92.31 91 LYS A CA 1
ATOM 744 C C . LYS A 1 91 ? 17.523 7.059 -10.532 1.00 92.31 91 LYS A C 1
ATOM 746 O O . LYS A 1 91 ? 17.834 7.793 -11.464 1.00 92.31 91 LYS A O 1
ATOM 751 N N . VAL A 1 92 ? 17.814 5.757 -10.494 1.00 89.19 92 VAL A N 1
ATOM 752 C CA . VAL A 1 92 ? 18.536 5.066 -11.577 1.00 89.19 92 VAL A CA 1
ATOM 753 C C . VAL A 1 92 ? 17.767 5.172 -12.893 1.00 89.19 92 VAL A C 1
ATOM 755 O O . VAL A 1 92 ? 18.332 5.577 -13.906 1.00 89.19 92 VAL A O 1
ATOM 758 N N . VAL A 1 93 ? 16.463 4.883 -12.875 1.00 88.12 93 VAL A N 1
ATOM 759 C CA . VAL A 1 93 ? 15.615 4.979 -14.071 1.00 88.12 93 VAL A CA 1
ATOM 760 C C . VAL A 1 93 ? 15.536 6.419 -14.580 1.00 88.12 93 VAL A C 1
ATOM 762 O O . VAL A 1 93 ? 15.702 6.645 -15.775 1.00 88.12 93 VAL A O 1
ATOM 765 N N . LYS A 1 94 ? 15.349 7.411 -13.698 1.00 88.06 94 LYS A N 1
ATOM 766 C CA . LYS A 1 94 ? 15.345 8.833 -14.088 1.00 88.06 94 LYS A CA 1
ATOM 767 C C . LYS A 1 94 ? 16.657 9.262 -14.735 1.00 88.06 94 LYS A C 1
ATOM 769 O O . LYS A 1 94 ? 16.618 9.970 -15.734 1.00 88.06 94 LYS A O 1
ATOM 774 N N . HIS A 1 95 ? 17.792 8.833 -14.186 1.00 86.19 95 HIS A N 1
ATOM 775 C CA . HIS A 1 95 ? 19.097 9.122 -14.772 1.00 86.19 95 HIS A CA 1
ATOM 776 C C . HIS A 1 95 ? 19.211 8.515 -16.173 1.00 86.19 95 HIS A C 1
ATOM 778 O O . HIS A 1 95 ? 19.461 9.251 -17.121 1.00 86.19 95 HIS A O 1
ATOM 784 N N . LYS A 1 96 ? 18.877 7.227 -16.327 1.00 84.50 96 LYS A N 1
ATOM 785 C CA . LYS A 1 96 ? 18.888 6.554 -17.632 1.00 84.50 96 LYS A CA 1
ATOM 786 C C . LYS A 1 96 ? 17.956 7.208 -18.656 1.00 84.50 96 LYS A C 1
ATOM 788 O O . LYS A 1 96 ? 18.314 7.271 -19.825 1.00 84.50 96 LYS A O 1
ATOM 793 N N . ILE A 1 97 ? 16.783 7.696 -18.243 1.00 83.81 97 ILE A N 1
ATOM 794 C CA . ILE A 1 97 ? 15.867 8.457 -19.113 1.00 83.81 97 ILE A CA 1
ATOM 795 C C . ILE A 1 97 ? 16.478 9.809 -19.503 1.00 83.81 97 ILE A C 1
ATOM 797 O O . ILE A 1 97 ? 16.372 10.218 -20.656 1.00 83.81 97 ILE A O 1
ATOM 801 N N . SER A 1 98 ? 17.127 10.499 -18.561 1.00 81.12 98 SER A N 1
ATOM 802 C CA . SER A 1 98 ? 17.831 11.751 -18.845 1.00 81.12 98 SER A CA 1
ATOM 803 C C . SER A 1 98 ? 18.945 11.542 -19.870 1.00 81.12 98 SER A C 1
ATOM 805 O O . SER A 1 98 ? 19.110 12.379 -20.750 1.00 81.12 98 SER A O 1
ATOM 807 N N . ASP A 1 99 ? 19.665 10.426 -19.814 1.00 79.62 99 ASP A N 1
ATOM 808 C CA . ASP A 1 99 ? 20.703 10.117 -20.802 1.00 79.62 99 ASP A CA 1
ATOM 809 C C . ASP A 1 99 ? 20.090 9.829 -22.184 1.00 79.62 99 ASP A C 1
ATOM 811 O O . ASP A 1 99 ? 20.594 10.315 -23.193 1.00 79.62 99 ASP A O 1
ATOM 815 N N . ILE A 1 100 ? 18.927 9.159 -22.246 1.00 79.50 100 ILE A N 1
ATOM 816 C CA . ILE A 1 100 ? 18.183 8.957 -23.509 1.00 79.50 100 ILE A CA 1
ATOM 817 C C . ILE A 1 100 ? 17.815 10.289 -24.172 1.00 79.50 100 ILE A C 1
ATOM 819 O O . ILE A 1 100 ? 17.791 10.365 -25.396 1.00 79.50 100 ILE A O 1
ATOM 823 N N . SER A 1 101 ? 17.570 11.360 -23.413 1.00 79.88 101 SER A N 1
ATOM 824 C CA . SER A 1 101 ? 17.272 12.670 -24.019 1.00 79.88 101 SER A CA 1
ATOM 825 C C . SER A 1 101 ? 18.416 13.214 -24.892 1.00 79.88 101 SER A C 1
ATOM 827 O O . SER A 1 101 ? 18.190 14.047 -25.766 1.00 79.88 101 SER A O 1
ATOM 829 N N . GLN A 1 102 ? 19.638 12.701 -24.716 1.00 80.50 102 GLN A N 1
ATOM 830 C CA . GLN A 1 102 ? 20.797 13.059 -25.533 1.00 80.50 102 GLN A CA 1
ATOM 831 C C . GLN A 1 102 ? 20.824 12.328 -26.886 1.00 80.50 102 GLN A C 1
ATOM 833 O O . GLN A 1 102 ? 21.531 12.755 -27.797 1.00 80.50 102 GLN A O 1
ATOM 838 N N . VAL A 1 103 ? 20.017 11.274 -27.061 1.00 84.25 103 VAL A N 1
ATOM 839 C CA . VAL A 1 103 ? 19.939 10.460 -28.290 1.00 84.25 103 VAL A CA 1
ATOM 840 C C . VAL A 1 103 ? 19.505 11.288 -29.495 1.00 84.25 103 VAL A C 1
ATOM 842 O O . VAL A 1 103 ? 19.945 11.032 -30.616 1.00 84.25 103 VAL A O 1
ATOM 845 N N . ASP A 1 104 ? 18.693 12.322 -29.278 1.00 83.00 104 ASP A N 1
ATOM 846 C CA . ASP A 1 104 ? 18.248 13.213 -30.350 1.00 83.00 104 ASP A CA 1
ATOM 847 C C . ASP A 1 104 ? 19.397 14.015 -30.974 1.00 83.00 104 ASP A C 1
ATOM 849 O O . ASP A 1 104 ? 19.297 14.435 -32.128 1.00 83.00 104 ASP A O 1
ATOM 853 N N . SER A 1 105 ? 20.515 14.150 -30.254 1.00 86.19 105 SER A N 1
ATOM 854 C CA . SER A 1 105 ? 21.736 14.811 -30.728 1.00 86.19 105 SER A CA 1
ATOM 855 C C . SER A 1 105 ? 22.678 13.866 -31.489 1.00 86.19 105 SER A C 1
ATOM 857 O O . SER A 1 105 ? 23.676 14.315 -32.048 1.00 86.19 105 SER A O 1
ATOM 859 N N . ILE A 1 106 ? 22.378 12.563 -31.525 1.00 86.31 106 ILE A N 1
ATOM 860 C CA . ILE A 1 106 ? 23.191 11.529 -32.179 1.00 86.31 106 ILE A CA 1
ATOM 861 C C . ILE A 1 106 ? 22.689 11.309 -33.623 1.00 86.31 106 ILE A C 1
ATOM 863 O O . ILE A 1 106 ? 21.466 11.277 -33.840 1.00 86.31 106 ILE A O 1
ATOM 867 N N . PRO A 1 107 ? 23.585 11.125 -34.620 1.00 91.62 107 PRO A N 1
ATOM 868 C CA . PRO A 1 107 ? 23.208 10.751 -35.986 1.00 91.62 107 PRO A CA 1
ATOM 869 C C . PRO A 1 107 ? 22.326 9.500 -36.022 1.00 91.62 107 PRO A C 1
ATOM 871 O O . PRO A 1 107 ? 22.569 8.544 -35.283 1.00 91.62 107 PRO A O 1
ATOM 874 N N . VAL A 1 108 ? 21.301 9.497 -36.881 1.00 88.19 108 VAL A N 1
ATOM 875 C CA . VAL A 1 108 ? 20.256 8.455 -36.915 1.00 88.19 108 VAL A CA 1
ATOM 876 C C . VAL A 1 108 ? 20.846 7.053 -37.058 1.00 88.19 108 VAL A C 1
ATOM 878 O O . VAL A 1 108 ? 20.357 6.125 -36.413 1.00 88.19 108 VAL A O 1
ATOM 881 N N . GLU A 1 109 ? 21.921 6.902 -37.834 1.00 90.69 109 GLU A N 1
ATOM 882 C CA . GLU A 1 109 ? 22.551 5.605 -38.086 1.00 90.69 109 GLU A CA 1
ATOM 883 C C . GLU A 1 109 ? 23.207 5.008 -36.828 1.00 90.69 109 GLU A C 1
ATOM 885 O O . GLU A 1 109 ? 23.322 3.791 -36.719 1.00 90.69 109 GLU A O 1
ATOM 890 N N . GLN A 1 110 ? 23.595 5.845 -35.858 1.00 88.00 110 GLN A N 1
ATOM 891 C CA . GLN A 1 110 ? 24.311 5.438 -34.640 1.00 88.00 110 GLN A CA 1
ATOM 892 C C . GLN A 1 110 ? 23.399 5.303 -33.412 1.00 88.00 110 GLN A C 1
ATOM 894 O O . GLN A 1 110 ? 23.789 4.703 -32.409 1.00 88.00 110 GLN A O 1
ATOM 899 N N . ARG A 1 111 ? 22.161 5.815 -33.476 1.00 87.56 111 ARG A N 1
ATOM 900 C CA . ARG A 1 111 ? 21.225 5.826 -32.334 1.00 87.56 111 ARG A CA 1
ATOM 901 C C . ARG A 1 111 ? 20.935 4.433 -31.789 1.00 87.56 111 ARG A C 1
ATOM 903 O O . ARG A 1 111 ? 20.898 4.246 -30.578 1.00 87.56 111 ARG A O 1
ATOM 910 N N . LEU A 1 112 ? 20.722 3.456 -32.673 1.00 83.62 112 LEU A N 1
ATOM 911 C CA . LEU A 1 112 ? 20.385 2.089 -32.266 1.00 83.62 112 LEU A CA 1
ATOM 912 C C . LEU A 1 112 ? 21.544 1.418 -31.517 1.00 83.62 112 LEU A C 1
ATOM 914 O O . LEU A 1 112 ? 21.310 0.659 -30.580 1.00 83.62 112 LEU A O 1
ATOM 918 N N . GLU A 1 113 ? 22.778 1.677 -31.940 1.00 85.81 113 GLU A N 1
ATOM 919 C CA . GLU A 1 113 ? 23.972 1.091 -31.336 1.00 85.81 113 GLU A CA 1
ATOM 920 C C . GLU A 1 113 ? 24.271 1.728 -29.975 1.00 85.81 113 GLU A C 1
ATOM 922 O O . GLU A 1 113 ? 24.473 1.005 -29.002 1.00 85.81 113 GLU A O 1
ATOM 927 N N . TYR A 1 114 ? 24.135 3.054 -29.874 1.00 83.94 114 TYR A N 1
ATOM 928 C CA . TYR A 1 114 ? 24.206 3.787 -28.607 1.00 83.94 114 TYR A CA 1
ATOM 929 C C . TYR A 1 114 ? 23.138 3.334 -27.595 1.00 83.94 114 TYR A C 1
ATOM 931 O O . TYR A 1 114 ? 23.439 3.047 -26.439 1.00 83.94 114 TYR A O 1
ATOM 939 N N . LEU A 1 115 ? 21.877 3.201 -28.024 1.00 82.69 115 LEU A N 1
ATOM 940 C CA . LEU A 1 115 ? 20.801 2.734 -27.141 1.00 82.69 115 LEU A CA 1
ATOM 941 C C . LEU A 1 115 ? 21.063 1.315 -26.619 1.00 82.69 115 LEU A C 1
ATOM 943 O O . LEU A 1 115 ? 20.745 1.008 -25.474 1.00 82.69 115 LEU A O 1
ATOM 947 N N . LYS A 1 116 ? 21.658 0.441 -27.437 1.00 82.88 116 LYS A N 1
ATOM 948 C CA . LYS A 1 116 ? 22.019 -0.918 -27.013 1.00 82.88 116 LYS A CA 1
ATOM 949 C C . LYS A 1 116 ? 23.189 -0.941 -26.029 1.00 82.88 116 LYS A C 1
ATOM 951 O O . LYS A 1 116 ? 23.206 -1.827 -25.176 1.00 82.88 116 LYS A O 1
ATOM 956 N N . SER A 1 117 ? 24.149 -0.020 -26.143 1.00 82.75 117 SER A N 1
ATOM 957 C CA . SER A 1 117 ? 25.294 0.045 -25.227 1.00 82.75 117 SER A CA 1
ATOM 958 C C . SER A 1 117 ? 24.918 0.630 -23.866 1.00 82.75 117 SER A C 1
ATOM 960 O O . SER A 1 117 ? 25.357 0.116 -22.843 1.00 82.75 117 SER A O 1
ATOM 962 N N . GLU A 1 118 ? 24.068 1.658 -23.841 1.00 78.88 118 GLU A N 1
ATOM 963 C CA . GLU A 1 118 ? 23.705 2.373 -22.608 1.00 78.88 118 GLU A CA 1
ATOM 964 C C . GLU A 1 118 ? 22.498 1.759 -21.870 1.00 78.88 118 GLU A C 1
ATOM 966 O O . GLU A 1 118 ? 22.379 1.822 -20.632 1.00 78.88 118 GLU A O 1
ATOM 971 N N . HIS A 1 119 ? 21.586 1.116 -22.609 1.00 80.25 119 HIS A N 1
ATOM 972 C CA . HIS A 1 119 ? 20.313 0.618 -22.083 1.00 80.25 119 HIS A CA 1
ATOM 973 C C . HIS A 1 119 ? 20.130 -0.865 -22.378 1.00 80.25 119 HIS A C 1
ATOM 975 O O . HIS A 1 119 ? 19.347 -1.276 -23.234 1.00 80.25 119 HIS A O 1
ATOM 981 N N . ASN A 1 120 ? 20.811 -1.692 -21.584 1.00 83.44 120 ASN A N 1
ATOM 982 C CA . ASN A 1 120 ? 20.537 -3.121 -21.554 1.00 83.44 120 ASN A CA 1
ATOM 983 C C . ASN A 1 120 ? 19.076 -3.371 -21.130 1.00 83.44 120 ASN A C 1
ATOM 985 O O . ASN A 1 120 ? 18.639 -2.960 -20.050 1.00 83.44 120 ASN A O 1
ATOM 989 N N . SER A 1 121 ? 18.319 -4.065 -21.982 1.00 80.62 121 SER A N 1
ATOM 990 C CA . SER A 1 121 ? 16.907 -4.385 -21.752 1.00 80.62 121 SER A CA 1
ATOM 991 C C . SER A 1 121 ? 16.682 -5.213 -20.485 1.00 80.62 121 SER A C 1
ATOM 993 O O . SER A 1 121 ? 15.682 -5.010 -19.799 1.00 80.62 121 SER A O 1
ATOM 995 N N . HIS A 1 122 ? 17.623 -6.094 -20.138 1.00 87.19 122 HIS A N 1
ATOM 996 C CA . HIS A 1 122 ? 17.569 -6.893 -18.918 1.00 87.19 122 HIS A CA 1
ATOM 997 C C . HIS A 1 122 ? 17.647 -6.013 -17.665 1.00 87.19 122 HIS A C 1
ATOM 999 O O . HIS A 1 122 ? 16.877 -6.197 -16.724 1.00 87.19 122 HIS A O 1
ATOM 1005 N N . ASP A 1 123 ? 18.534 -5.019 -17.664 1.00 86.69 123 ASP A N 1
ATOM 1006 C CA . ASP A 1 123 ? 18.689 -4.114 -16.524 1.00 86.69 123 ASP A CA 1
ATOM 1007 C C . ASP A 1 123 ? 17.462 -3.216 -16.372 1.00 86.69 123 ASP A C 1
ATOM 1009 O O . ASP A 1 123 ? 16.982 -2.998 -15.261 1.00 86.69 123 ASP A O 1
ATOM 1013 N N . MET A 1 124 ? 16.909 -2.728 -17.486 1.00 85.38 124 MET A N 1
ATOM 1014 C CA . MET A 1 124 ? 15.690 -1.915 -17.467 1.00 85.38 124 MET A CA 1
ATOM 1015 C C . MET A 1 124 ? 14.482 -2.704 -16.940 1.00 85.38 124 MET A C 1
ATOM 1017 O O . MET A 1 124 ? 13.724 -2.177 -16.122 1.00 85.38 124 MET A O 1
ATOM 1021 N N . ASP A 1 125 ? 14.329 -3.972 -17.336 1.00 89.25 125 ASP A N 1
ATOM 1022 C CA . ASP A 1 125 ? 13.310 -4.872 -16.778 1.00 89.25 125 ASP A CA 1
ATOM 1023 C C . ASP A 1 125 ? 13.547 -5.126 -15.281 1.00 89.25 125 ASP A C 1
ATOM 1025 O O . ASP A 1 125 ? 12.620 -5.028 -14.476 1.00 89.25 125 ASP A O 1
ATOM 1029 N N . ALA A 1 126 ? 14.795 -5.362 -14.865 1.00 91.62 126 ALA A N 1
ATOM 1030 C CA . ALA A 1 126 ? 15.133 -5.546 -13.456 1.00 91.62 126 ALA A CA 1
ATOM 1031 C C . ALA A 1 126 ? 14.744 -4.322 -12.605 1.00 91.62 126 ALA A C 1
ATOM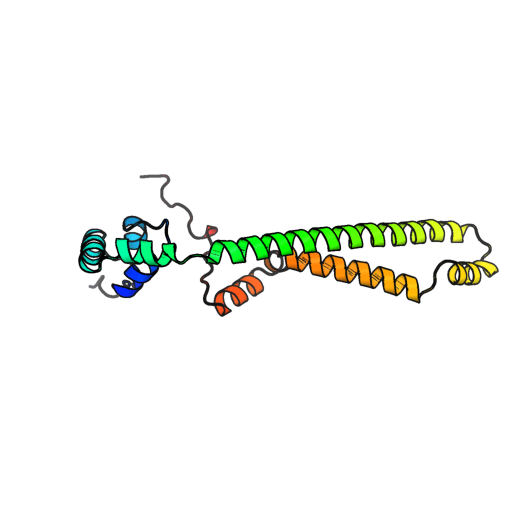 1033 O O . ALA A 1 126 ? 14.085 -4.475 -11.572 1.00 91.62 126 ALA A O 1
ATOM 1034 N N . TRP A 1 127 ? 15.075 -3.106 -13.053 1.00 92.06 127 TRP A N 1
ATOM 1035 C CA . TRP A 1 127 ? 14.701 -1.876 -12.351 1.00 92.06 127 TRP A CA 1
ATOM 1036 C C . TRP A 1 127 ? 13.190 -1.645 -12.332 1.00 92.06 127 TRP A C 1
ATOM 1038 O O . TRP A 1 127 ? 12.645 -1.286 -11.286 1.00 92.06 127 TRP A O 1
ATOM 1048 N N . SER A 1 128 ? 12.501 -1.910 -13.445 1.00 90.38 128 SER A N 1
ATOM 1049 C CA . SER A 1 128 ? 11.038 -1.843 -13.516 1.00 90.38 128 SER A CA 1
ATOM 1050 C C . SER A 1 128 ? 10.386 -2.786 -12.500 1.00 90.38 128 SER A C 1
ATOM 1052 O O . SER A 1 128 ? 9.553 -2.361 -11.698 1.00 90.38 128 SER A O 1
ATOM 1054 N N . ARG A 1 129 ? 10.844 -4.041 -12.432 1.00 93.25 129 ARG A N 1
ATOM 1055 C CA . ARG A 1 129 ? 10.349 -5.030 -11.463 1.00 93.25 129 ARG A CA 1
ATOM 1056 C C . ARG A 1 129 ? 10.613 -4.620 -10.019 1.00 93.25 129 ARG A C 1
ATOM 1058 O O . ARG A 1 129 ? 9.754 -4.853 -9.169 1.00 93.25 129 ARG A O 1
ATOM 1065 N N . ILE A 1 130 ? 11.776 -4.038 -9.721 1.00 93.50 130 ILE A N 1
ATOM 1066 C CA . ILE A 1 130 ? 12.095 -3.544 -8.373 1.00 93.50 130 ILE A CA 1
ATOM 1067 C C . ILE A 1 130 ? 11.121 -2.436 -7.967 1.00 93.50 130 ILE A C 1
ATOM 1069 O O . ILE A 1 130 ? 10.600 -2.473 -6.850 1.00 93.50 130 ILE A O 1
ATOM 1073 N N . ILE A 1 131 ? 10.836 -1.491 -8.869 1.00 93.06 131 ILE A N 1
ATOM 1074 C CA . ILE A 1 131 ? 9.859 -0.421 -8.635 1.00 93.06 131 ILE A CA 1
ATOM 1075 C C . ILE A 1 131 ? 8.475 -1.019 -8.371 1.00 93.06 131 ILE A C 1
ATOM 1077 O O . ILE A 1 131 ? 7.901 -0.741 -7.320 1.00 93.06 131 ILE A O 1
ATOM 1081 N N . SER A 1 132 ? 7.969 -1.889 -9.252 1.00 92.50 132 SER A N 1
ATOM 1082 C CA . SER A 1 132 ? 6.646 -2.508 -9.085 1.00 92.50 132 SER A CA 1
ATOM 1083 C C . SER A 1 132 ? 6.527 -3.274 -7.768 1.00 92.50 132 SER A C 1
ATOM 1085 O O . SER A 1 132 ? 5.600 -3.040 -7.000 1.00 92.50 132 SER A O 1
ATOM 1087 N N . ARG A 1 133 ? 7.508 -4.129 -7.449 1.00 93.12 133 ARG A N 1
ATOM 1088 C CA . ARG A 1 133 ? 7.509 -4.910 -6.201 1.00 93.12 133 ARG A CA 1
ATOM 1089 C C . ARG A 1 133 ? 7.551 -4.024 -4.961 1.00 93.12 133 ARG A C 1
ATOM 1091 O O . ARG A 1 133 ? 6.889 -4.336 -3.975 1.00 93.12 133 ARG A O 1
ATOM 1098 N N . SER A 1 134 ? 8.330 -2.945 -5.001 1.00 92.44 134 SER A N 1
ATOM 1099 C CA . SER A 1 134 ? 8.441 -2.018 -3.871 1.00 92.44 134 SER A CA 1
ATOM 1100 C C . SER A 1 134 ? 7.139 -1.247 -3.668 1.00 92.44 134 SER A C 1
ATOM 1102 O O . SER A 1 134 ? 6.664 -1.154 -2.541 1.00 92.44 134 SER A O 1
ATOM 1104 N N . THR A 1 135 ? 6.514 -0.773 -4.746 1.00 90.75 135 THR A N 1
ATOM 1105 C CA . THR A 1 135 ? 5.200 -0.117 -4.696 1.00 90.75 135 THR A CA 1
ATOM 1106 C C . THR A 1 135 ? 4.115 -1.051 -4.160 1.00 90.75 135 THR A C 1
ATOM 1108 O O . THR A 1 135 ? 3.384 -0.665 -3.250 1.00 90.75 135 THR A O 1
ATOM 1111 N N . ASP A 1 136 ? 4.046 -2.292 -4.647 1.00 89.06 136 ASP A N 1
ATOM 1112 C CA . ASP A 1 136 ? 3.070 -3.283 -4.176 1.00 89.06 136 ASP A CA 1
ATOM 1113 C C . ASP A 1 136 ? 3.257 -3.610 -2.689 1.00 89.06 136 ASP A C 1
ATOM 1115 O O . ASP A 1 136 ? 2.287 -3.745 -1.940 1.00 89.06 136 ASP A O 1
ATOM 1119 N N . ALA A 1 137 ? 4.507 -3.746 -2.239 1.00 88.12 137 ALA A N 1
ATOM 1120 C CA . ALA A 1 137 ? 4.812 -3.985 -0.834 1.00 88.12 137 ALA A CA 1
ATOM 1121 C C . ALA A 1 137 ? 4.380 -2.798 0.043 1.00 88.12 137 ALA A C 1
ATOM 1123 O O . ALA A 1 137 ? 3.717 -2.998 1.061 1.00 88.12 137 ALA A O 1
ATOM 1124 N N . LEU A 1 138 ? 4.675 -1.563 -0.379 1.00 89.12 138 LEU A N 1
ATOM 1125 C CA . LEU A 1 138 ? 4.248 -0.350 0.323 1.00 89.12 138 LEU A CA 1
ATOM 1126 C C . LEU A 1 138 ? 2.721 -0.230 0.386 1.00 89.12 138 LEU A C 1
ATOM 1128 O O . LEU A 1 138 ? 2.180 0.089 1.445 1.00 89.12 138 LEU A O 1
ATOM 1132 N N . ALA A 1 139 ? 2.017 -0.535 -0.705 1.00 84.81 139 ALA A N 1
ATOM 1133 C CA . ALA A 1 139 ? 0.556 -0.504 -0.755 1.00 84.81 139 ALA A CA 1
ATOM 1134 C C . ALA A 1 139 ? -0.083 -1.543 0.181 1.00 84.81 139 ALA A C 1
ATOM 1136 O O . ALA A 1 139 ? -1.118 -1.278 0.795 1.00 84.81 139 ALA A O 1
ATOM 1137 N N . LYS A 1 140 ? 0.547 -2.713 0.344 1.00 83.62 140 LYS A N 1
ATOM 1138 C CA . LYS A 1 140 ? 0.112 -3.733 1.310 1.00 83.62 140 LYS A CA 1
ATOM 1139 C C . LYS A 1 140 ? 0.343 -3.296 2.752 1.00 83.62 140 LYS A C 1
ATOM 1141 O O . LYS A 1 140 ? -0.575 -3.415 3.556 1.00 83.62 140 LYS A O 1
ATOM 1146 N N . VAL A 1 141 ? 1.533 -2.782 3.075 1.00 82.50 141 VAL A N 1
ATOM 1147 C CA . VAL A 1 141 ? 1.891 -2.386 4.451 1.00 82.50 141 VAL A CA 1
ATOM 1148 C C . VAL A 1 141 ? 1.078 -1.184 4.925 1.00 82.50 141 VAL A C 1
ATOM 1150 O O . VAL A 1 141 ? 0.611 -1.167 6.057 1.00 82.50 141 VAL A O 1
ATOM 1153 N N . THR A 1 142 ? 0.858 -0.198 4.058 1.00 78.31 142 THR A N 1
ATOM 1154 C CA . THR A 1 142 ? 0.027 0.977 4.381 1.00 78.31 142 THR A CA 1
ATOM 1155 C C . THR A 1 142 ? -1.470 0.678 4.355 1.00 78.31 142 THR A C 1
ATOM 1157 O O . THR A 1 142 ? -2.279 1.534 4.699 1.00 78.31 142 THR A O 1
ATOM 1160 N N . GLY A 1 143 ? -1.856 -0.522 3.915 1.00 73.88 143 GLY A N 1
ATOM 1161 C CA . GLY A 1 143 ? -3.250 -0.887 3.730 1.00 73.88 143 GLY A CA 1
ATOM 1162 C C . GLY A 1 143 ? -3.956 -0.082 2.637 1.00 73.88 143 GLY A C 1
ATOM 1163 O O . GLY A 1 143 ? -5.182 -0.062 2.606 1.00 73.88 143 GLY A O 1
ATOM 1164 N N . LEU A 1 144 ? -3.216 0.552 1.721 1.00 75.44 144 LEU A N 1
ATOM 1165 C CA . LEU A 1 144 ? -3.765 1.369 0.636 1.00 75.44 144 LEU A CA 1
ATOM 1166 C C . LEU A 1 144 ? -4.822 0.611 -0.180 1.00 75.44 144 LEU A C 1
ATOM 1168 O O . LEU A 1 144 ? -5.851 1.177 -0.536 1.00 75.44 144 LEU A O 1
ATOM 1172 N N . HIS A 1 145 ? -4.619 -0.690 -0.403 1.00 66.62 145 HIS A N 1
ATOM 1173 C CA . HIS A 1 145 ? -5.596 -1.534 -1.095 1.00 66.62 145 HIS A CA 1
ATOM 1174 C C . HIS A 1 145 ? -6.953 -1.622 -0.379 1.00 66.62 145 HIS A C 1
ATOM 1176 O O . HIS A 1 145 ? -7.979 -1.755 -1.042 1.00 66.62 145 HIS A O 1
ATOM 1182 N N . TYR A 1 146 ? -6.971 -1.523 0.953 1.00 61.97 146 TYR A N 1
ATOM 1183 C CA . TYR A 1 146 ? -8.202 -1.524 1.747 1.00 61.97 146 TYR A CA 1
ATOM 1184 C C . TYR A 1 146 ? -8.948 -0.190 1.657 1.00 61.97 146 TYR A C 1
ATOM 1186 O O . TYR A 1 146 ? -10.172 -0.173 1.733 1.00 61.97 146 TYR A O 1
ATOM 1194 N N . TYR A 1 147 ? -8.228 0.914 1.438 1.00 59.19 147 TYR A N 1
ATOM 1195 C CA . TYR A 1 147 ? -8.835 2.220 1.172 1.00 59.19 147 TYR A CA 1
ATOM 1196 C C . TYR A 1 147 ? -9.428 2.311 -0.236 1.00 59.19 147 TYR A C 1
ATOM 1198 O O . TYR A 1 147 ? -10.448 2.965 -0.430 1.00 59.19 147 TYR A O 1
ATOM 1206 N N . THR A 1 148 ? -8.808 1.660 -1.224 1.00 62.44 148 THR A N 1
ATOM 1207 C CA . THR A 1 148 ? -9.276 1.699 -2.619 1.00 62.44 148 THR A CA 1
ATOM 1208 C C . THR A 1 148 ? -10.404 0.710 -2.919 1.00 62.44 148 THR A C 1
ATOM 1210 O O . THR A 1 148 ? -11.169 0.940 -3.849 1.00 62.44 148 THR A O 1
ATOM 1213 N N . ASP A 1 149 ? -10.523 -0.375 -2.146 1.00 70.06 149 ASP A N 1
ATOM 1214 C CA . ASP A 1 149 ? -11.603 -1.362 -2.264 1.00 70.06 149 ASP A CA 1
ATOM 1215 C C . ASP A 1 149 ? -12.174 -1.696 -0.879 1.00 70.06 149 ASP A C 1
ATOM 1217 O O . ASP A 1 149 ? -11.934 -2.755 -0.287 1.00 70.06 149 ASP A O 1
ATOM 1221 N N . ILE A 1 150 ? -12.936 -0.735 -0.355 1.00 68.12 150 ILE A N 1
ATOM 1222 C CA . ILE A 1 150 ? -13.605 -0.810 0.949 1.00 68.12 150 ILE A CA 1
ATOM 1223 C C . ILE A 1 150 ? -14.483 -2.069 1.038 1.00 68.12 150 ILE A C 1
ATOM 1225 O O . ILE A 1 150 ? -14.522 -2.733 2.071 1.00 68.12 150 ILE A O 1
ATOM 1229 N N . ASN A 1 151 ? -15.129 -2.468 -0.059 1.00 68.50 151 ASN A N 1
ATOM 1230 C CA . ASN A 1 151 ? -16.004 -3.639 -0.086 1.00 68.50 151 ASN A CA 1
ATOM 1231 C C . ASN A 1 151 ? -15.225 -4.956 0.053 1.00 68.50 151 ASN A C 1
ATOM 1233 O O . ASN A 1 151 ? -15.669 -5.867 0.756 1.00 68.50 151 ASN A O 1
ATOM 1237 N N . ALA A 1 152 ? -14.058 -5.079 -0.586 1.00 71.69 152 ALA A N 1
ATOM 1238 C CA . ALA A 1 152 ? -13.185 -6.235 -0.388 1.00 71.69 152 ALA A CA 1
ATOM 1239 C C . ALA A 1 152 ? -12.552 -6.256 1.014 1.00 71.69 152 ALA A C 1
ATOM 1241 O O . ALA A 1 152 ? -12.364 -7.336 1.584 1.00 71.69 152 ALA A O 1
ATOM 1242 N N . ALA A 1 153 ? -12.256 -5.081 1.581 1.00 67.06 153 ALA A N 1
ATOM 1243 C CA . ALA A 1 153 ? -11.758 -4.936 2.947 1.00 67.06 153 ALA A CA 1
ATOM 1244 C C . ALA A 1 153 ? -12.776 -5.431 3.983 1.00 67.06 153 ALA A C 1
ATOM 1246 O O . ALA A 1 153 ? -12.440 -6.277 4.815 1.00 67.06 153 ALA A O 1
ATOM 1247 N N . ILE A 1 154 ? -14.027 -4.969 3.873 1.00 73.81 154 ILE A N 1
ATOM 1248 C CA . ILE A 1 154 ? -15.142 -5.371 4.740 1.00 73.81 154 ILE A CA 1
ATOM 1249 C C . ILE A 1 154 ? -15.329 -6.888 4.695 1.00 73.81 154 ILE A C 1
ATOM 1251 O O . ILE A 1 154 ? -15.265 -7.542 5.732 1.00 73.81 154 ILE A O 1
ATOM 1255 N N . LYS A 1 155 ? -15.427 -7.476 3.494 1.00 77.06 155 LYS A N 1
ATOM 1256 C CA . LYS A 1 155 ? -15.608 -8.930 3.330 1.00 77.06 155 LYS A CA 1
ATOM 1257 C C . LYS A 1 155 ? -14.491 -9.763 3.959 1.00 77.06 155 LYS A C 1
ATOM 1259 O O . LYS A 1 155 ? -14.741 -10.875 4.420 1.00 77.06 155 LYS A O 1
ATOM 1264 N N . ARG A 1 156 ? -13.245 -9.276 3.949 1.00 71.94 156 ARG A N 1
ATOM 1265 C CA . ARG A 1 156 ? -12.127 -9.970 4.608 1.00 71.94 156 ARG A CA 1
ATOM 1266 C C . ARG A 1 156 ? -12.228 -9.894 6.125 1.00 71.94 156 ARG A C 1
ATOM 1268 O O . ARG A 1 156 ? -12.041 -10.918 6.768 1.00 71.94 156 ARG A O 1
ATOM 1275 N N . LEU A 1 157 ? -12.541 -8.724 6.676 1.00 74.81 157 LEU A N 1
ATOM 1276 C CA . LEU A 1 157 ? -12.715 -8.548 8.121 1.00 74.81 157 LEU A CA 1
ATOM 1277 C C . LEU A 1 157 ? -13.880 -9.397 8.649 1.00 74.81 157 LEU A C 1
ATOM 1279 O O . LEU A 1 157 ? -13.720 -10.106 9.639 1.00 74.81 157 LEU A O 1
ATOM 1283 N N . GLU A 1 158 ? -15.000 -9.421 7.926 1.00 79.00 158 GLU A N 1
ATOM 1284 C CA . GLU A 1 158 ? -16.151 -10.273 8.245 1.00 79.00 158 GLU A CA 1
ATOM 1285 C C . GLU A 1 158 ? -15.802 -11.767 8.199 1.00 79.00 158 GLU A C 1
ATOM 1287 O O . GLU A 1 158 ? -16.241 -12.532 9.058 1.00 79.00 158 GLU A O 1
ATOM 1292 N N . LYS A 1 159 ? -14.971 -12.198 7.237 1.00 76.25 159 LYS A N 1
ATOM 1293 C CA . LYS A 1 159 ? -14.508 -13.592 7.131 1.00 76.25 159 LYS A CA 1
ATOM 1294 C C . LYS A 1 159 ? -13.648 -14.025 8.325 1.00 76.25 159 LYS A C 1
ATOM 1296 O O . LYS A 1 159 ? -13.694 -15.191 8.705 1.00 76.25 159 LYS A O 1
ATOM 1301 N N . GLU A 1 160 ? -12.904 -13.098 8.920 1.00 77.56 160 GLU A N 1
ATOM 1302 C CA . GLU A 1 160 ? -12.133 -13.308 10.155 1.00 77.56 160 GLU A CA 1
ATOM 1303 C C . GLU A 1 160 ? -13.008 -13.195 11.424 1.00 77.56 160 GLU A C 1
ATOM 1305 O O . GLU A 1 160 ? -12.507 -13.275 12.544 1.00 77.56 160 GLU A O 1
ATOM 1310 N N . GLY A 1 161 ? -14.328 -13.014 11.275 1.00 68.69 161 GLY A N 1
ATOM 1311 C CA . GLY A 1 161 ? -15.283 -12.924 12.384 1.00 68.69 161 GLY A CA 1
ATOM 1312 C C . GLY A 1 161 ? -15.370 -11.542 13.039 1.00 68.69 161 GLY A C 1
ATOM 1313 O O . GLY A 1 161 ? -15.969 -11.410 14.108 1.00 68.69 161 GLY A O 1
ATOM 1314 N N . LEU A 1 162 ? -14.789 -10.509 12.423 1.00 70.94 162 LEU A N 1
ATOM 1315 C CA . LEU A 1 162 ? -14.839 -9.131 12.909 1.00 70.94 162 LEU A CA 1
ATOM 1316 C C . LEU A 1 162 ? -16.022 -8.391 12.270 1.00 70.94 162 LEU A C 1
ATOM 1318 O O . LEU A 1 162 ? -16.153 -8.345 11.050 1.00 70.94 162 LEU A O 1
ATOM 1322 N N . GLY A 1 163 ? -16.879 -7.780 13.092 1.00 72.19 163 GLY A N 1
ATOM 1323 C CA . GLY A 1 163 ? -17.959 -6.915 12.610 1.00 72.19 163 GLY A CA 1
ATOM 1324 C C . GLY A 1 163 ? -17.433 -5.526 12.251 1.00 72.19 163 GLY A C 1
ATOM 1325 O O . GLY A 1 163 ? -16.806 -4.875 13.088 1.00 72.19 163 GLY A O 1
ATOM 1326 N N . VAL A 1 164 ? -17.697 -5.063 11.028 1.00 69.25 164 VAL A N 1
ATOM 1327 C CA . VAL A 1 164 ? -17.361 -3.701 10.594 1.00 69.25 164 VAL A CA 1
ATOM 1328 C C . VAL A 1 164 ? -18.561 -2.791 10.844 1.00 69.25 164 VAL A C 1
ATOM 1330 O O . VAL A 1 164 ? -19.664 -3.083 10.394 1.00 69.25 164 VAL A O 1
ATOM 1333 N N . ILE A 1 165 ? -18.353 -1.701 11.584 1.00 66.12 165 ILE A N 1
ATOM 1334 C CA . ILE A 1 165 ? -19.394 -0.714 11.889 1.00 66.12 165 ILE A CA 1
ATOM 1335 C C . ILE A 1 165 ? -19.040 0.581 11.167 1.00 66.12 165 ILE A C 1
ATOM 1337 O O . ILE A 1 165 ? -17.974 1.151 11.405 1.00 66.12 165 ILE A O 1
ATOM 1341 N N . ASP A 1 166 ? -19.940 1.042 10.303 1.00 67.31 166 ASP A N 1
ATOM 1342 C CA . ASP A 1 166 ? -19.831 2.357 9.683 1.00 67.31 166 ASP A CA 1
ATOM 1343 C C . ASP A 1 166 ? -20.299 3.432 10.673 1.00 67.31 166 ASP A C 1
ATOM 1345 O O . ASP A 1 166 ? -21.478 3.533 11.011 1.00 67.31 166 ASP A O 1
ATOM 1349 N N . ILE A 1 167 ? -19.349 4.228 11.159 1.00 61.91 167 ILE A N 1
ATOM 1350 C CA . ILE A 1 167 ? -19.589 5.282 12.152 1.00 61.91 167 ILE A CA 1
ATOM 1351 C C . ILE A 1 167 ? -20.413 6.428 11.539 1.00 61.91 167 ILE A C 1
ATOM 1353 O O . ILE A 1 167 ? -21.103 7.137 12.264 1.00 61.91 167 ILE A O 1
ATOM 1357 N N . SER A 1 168 ? -20.421 6.580 10.208 1.00 63.00 168 SER A N 1
ATOM 1358 C CA . SER A 1 168 ? -21.255 7.581 9.529 1.00 63.00 168 SER A CA 1
ATOM 1359 C C . SER A 1 168 ? -22.755 7.274 9.606 1.00 63.00 168 SER A C 1
ATOM 1361 O O . SER A 1 168 ? -23.568 8.175 9.425 1.00 63.00 168 SER A O 1
ATOM 1363 N N . MET A 1 169 ? -23.128 6.033 9.941 1.00 57.00 169 MET A N 1
ATOM 1364 C CA . MET A 1 169 ? -24.512 5.646 10.233 1.00 57.00 169 MET A CA 1
ATOM 1365 C C . MET A 1 169 ? -24.932 5.928 11.682 1.00 57.00 169 MET A C 1
ATOM 1367 O O . MET A 1 169 ? -26.092 5.728 12.029 1.00 57.00 169 MET A O 1
ATOM 1371 N N . ILE A 1 170 ? -24.008 6.392 12.528 1.00 60.69 170 ILE A N 1
ATOM 1372 C CA . ILE A 1 170 ? -24.247 6.761 13.931 1.00 60.69 170 ILE A CA 1
ATOM 1373 C C . ILE A 1 170 ? -24.412 8.288 14.034 1.00 60.69 170 ILE A C 1
ATOM 1375 O O . ILE A 1 170 ? -23.893 8.907 14.955 1.00 60.69 170 ILE A O 1
ATOM 1379 N N . GLN A 1 171 ? -25.066 8.928 13.056 1.00 49.78 171 GLN A N 1
ATOM 1380 C CA . GLN A 1 171 ? -25.338 10.366 13.140 1.00 49.78 171 GLN A CA 1
ATOM 1381 C C . GLN A 1 171 ? -26.150 10.667 14.409 1.00 49.78 171 GLN A C 1
ATOM 1383 O O . GLN A 1 171 ? -27.193 10.059 14.643 1.00 49.78 171 GLN A O 1
ATOM 1388 N N . ASP A 1 172 ? -25.605 11.568 15.231 1.00 49.78 172 ASP A N 1
ATOM 1389 C CA . ASP A 1 172 ? -26.209 12.100 16.449 1.00 49.78 172 ASP A CA 1
ATOM 1390 C C . ASP A 1 172 ? -27.555 12.763 16.118 1.00 49.78 172 ASP A C 1
ATOM 1392 O O . ASP A 1 172 ? -27.590 13.869 15.580 1.00 49.78 172 ASP A O 1
ATOM 1396 N N . ASP A 1 173 ? -28.657 12.111 16.485 1.00 45.94 173 ASP A N 1
ATOM 1397 C CA . ASP A 1 173 ? -30.001 12.711 16.493 1.00 45.94 173 ASP A CA 1
ATOM 1398 C C . ASP A 1 173 ? -30.231 13.641 17.709 1.00 45.94 173 ASP A C 1
ATOM 1400 O O . ASP A 1 173 ? -31.330 14.152 17.896 1.00 45.94 173 ASP A O 1
ATOM 1404 N N . ASP A 1 174 ? -29.205 13.925 18.522 1.00 46.00 174 ASP A N 1
ATOM 1405 C CA . ASP A 1 174 ? -29.328 14.752 19.732 1.00 46.00 174 ASP A CA 1
ATOM 1406 C C . ASP A 1 174 ? -28.595 16.105 19.600 1.00 46.00 174 ASP A C 1
ATOM 1408 O O . ASP A 1 174 ? -27.673 16.433 20.350 1.00 46.00 174 ASP A O 1
ATOM 1412 N N . LEU A 1 175 ? -29.053 16.932 18.659 1.00 43.75 175 LEU A N 1
ATOM 1413 C CA . LEU A 1 175 ? -28.959 18.397 18.731 1.00 43.75 175 LEU A CA 1
ATOM 1414 C C . LEU A 1 175 ? -30.349 18.989 18.466 1.00 43.75 175 LEU A C 1
ATOM 1416 O O . LEU A 1 175 ? -30.567 19.613 17.437 1.00 43.75 175 LEU A O 1
ATOM 1420 N N . ASP A 1 176 ? -31.300 18.700 19.356 1.00 41.47 176 ASP A N 1
ATOM 1421 C CA . ASP A 1 176 ? -32.387 19.600 19.782 1.00 41.47 176 ASP A CA 1
ATOM 1422 C C . ASP A 1 176 ? -33.429 18.801 20.581 1.00 41.47 176 ASP A C 1
ATOM 1424 O O . ASP A 1 176 ? -34.313 18.160 20.010 1.00 41.47 176 ASP A O 1
ATOM 1428 N N . SER A 1 177 ? -33.335 18.844 21.916 1.00 37.41 177 SER A N 1
ATOM 1429 C CA . SER A 1 177 ? -34.431 18.578 22.871 1.00 37.41 177 SER A CA 1
ATOM 1430 C C . SER A 1 177 ? -34.079 19.088 24.266 1.00 37.41 177 SER A C 1
ATOM 1432 O O . SER A 1 177 ? -33.123 18.549 24.869 1.00 37.41 177 SER A O 1
#

Radius of gyration: 29.43 Å; chains: 1; bounding box: 79×34×79 Å

pLDDT: mean 78.0, std 15.1, range [30.38, 93.88]

Secondary structure (DSSP, 8-state):
--S------PPPHHHHHHHHHH-SS--HHHHHHHH---HHHHHHHHHHTTHHHHHHHHHHT-THHHHHHHHHHHHHHHHHHHHHHHHHHHHHHHHHHHHHGGGGGS-HHHHHHHHHHH--HHHHHHHHHHHHHHHHHHHHHTTHHHHH-HHHHHHHHHHTTPPP--GGG-----S--

Foldseek 3Di:
DDPPPDPPQQDDLVRLLCVPQVDLPDDLVNSCVVRVNDSVVNVVSCVVVVSVVSSVVSVVPCPVVVVVVVVVVVLVVLLVVLVVLLVVLVVVVVVLVVVLVCLVVDPPVCSVVVCVVSPPPVVVVVSVVSNVVSVVSNCVSVVVVCVVCVPVVQVVCVVVVHHDDDCVVVPDPPPDD

Sequence (177 aa):
MDLRAANLNKWTKEECRRKYIEDFAISLKAISILSGVSKTTLSKWCKEGNWVEDKKEYHKNKESNNSTKELSDIASHIYQLHYQMLVYASKVVKHKISDISQVDSIPVEQRLEYLKSEHNSHDMDAWSRIISRSTDALAKVTGLHYYTDINAAIKRLEKEGLGVIDISMIQDDDLDS